Protein AF-A0A1Z9WG25-F1 (afdb_monomer)

Secondary structure (DSSP, 8-state):
--HHHHHHHHHS---HHHHHHHHHHHHHHHHHHHHS--THHHHT-PPPSS-EE--EE-SSGGGHHHHHHHHHTHHHHTT-EEPPPEE-S---

Foldseek 3Di:
DDPVVVVVCVVPPCPPVNVVVVCCVVCVVVVVVVPPPPVVVVVPDDDPPDQEAAAEDEPDPVCVVVQVCVVVCVCVVVVHHYDDYHYDDDDD

Solvent-accessible surface area (backbone atoms only — not comparable to full-atom values): 5849 Å² total; per-residue (Å²): 137,54,73,69,58,54,52,51,49,67,73,50,64,77,46,72,63,55,54,51,51,49,52,40,66,77,44,38,66,62,51,51,64,71,67,45,80,54,72,68,79,63,73,71,75,66,81,65,95,60,85,58,46,77,45,74,38,57,102,52,78,83,41,48,63,62,54,49,33,59,77,70,41,54,43,55,76,75,68,40,47,67,54,82,73,40,82,51,95,67,99,121

Radius of gyration: 27.02 Å; Cα contacts (8 Å, |Δi|>4): 52; chains: 1; bounding box: 42×36×73 Å

Sequence (92 aa):
MTPDELEYLQTNEMSRRDFLLDSLAVGGLAASFGLAPSMSAWAGIQPPDDEVVRIGYLPITDATVLLVAHAKGFFEEEGLKAERPTLIRGWS

pLDDT: mean 79.9, std 14.9, range [56.28, 98.0]

Structure (mmCIF, N/CA/C/O backbone):
data_AF-A0A1Z9WG25-F1
#
_entry.id   AF-A0A1Z9WG25-F1
#
loop_
_atom_site.group_PDB
_atom_site.id
_atom_site.type_symbol
_atom_site.label_atom_id
_atom_site.label_alt_id
_atom_site.label_comp_id
_atom_site.label_asym_id
_atom_site.label_entity_id
_atom_site.label_seq_id
_atom_site.pdbx_PDB_ins_code
_atom_site.Cartn_x
_atom_site.Cartn_y
_atom_site.Cartn_z
_atom_site.occupancy
_atom_site.B_iso_or_equiv
_atom_site.auth_seq_id
_atom_site.auth_comp_id
_atom_site.auth_asym_id
_atom_site.auth_atom_id
_atom_site.pdbx_PDB_model_num
ATOM 1 N N . MET A 1 1 ? 25.775 25.669 -48.860 1.00 56.28 1 MET A N 1
ATOM 2 C CA . MET A 1 1 ? 26.086 24.254 -49.095 1.00 56.28 1 MET A CA 1
ATOM 3 C C . MET A 1 1 ? 27.025 24.204 -50.277 1.00 56.28 1 MET A C 1
ATOM 5 O O . MET A 1 1 ? 26.634 24.647 -51.355 1.00 56.28 1 MET A O 1
ATOM 9 N N . THR A 1 2 ? 28.288 23.874 -50.041 1.00 81.06 2 THR A N 1
ATOM 10 C CA . THR A 1 2 ? 29.320 23.869 -51.083 1.00 81.06 2 THR A CA 1
ATOM 11 C C . THR A 1 2 ? 29.217 22.590 -51.929 1.00 81.06 2 THR A C 1
ATOM 13 O O . THR A 1 2 ? 28.649 21.599 -51.470 1.00 81.06 2 THR A O 1
ATOM 16 N N . PRO A 1 3 ? 29.719 22.587 -53.176 1.00 74.88 3 PRO A N 1
ATOM 17 C CA . PRO A 1 3 ? 29.705 21.398 -54.035 1.00 74.88 3 PRO A CA 1
ATOM 18 C C . PRO A 1 3 ? 30.373 20.175 -53.387 1.00 74.88 3 PRO A C 1
ATOM 20 O O . PRO A 1 3 ? 29.853 19.068 -53.495 1.00 74.88 3 PRO A O 1
ATOM 23 N N . ASP A 1 4 ? 31.444 20.403 -52.627 1.00 73.88 4 ASP A N 1
ATOM 24 C CA . ASP A 1 4 ? 32.176 19.359 -51.902 1.00 73.88 4 ASP A CA 1
ATOM 25 C C . ASP A 1 4 ? 31.327 18.713 -50.789 1.00 73.88 4 ASP A C 1
ATOM 27 O O . ASP A 1 4 ? 31.429 17.516 -50.530 1.00 73.88 4 ASP A O 1
ATOM 31 N N . GLU A 1 5 ? 30.436 19.482 -50.149 1.00 66.19 5 GLU A N 1
ATOM 32 C CA . GLU A 1 5 ? 29.497 18.959 -49.146 1.00 66.19 5 GLU A CA 1
ATOM 33 C C . GLU A 1 5 ? 28.426 18.062 -49.783 1.00 66.19 5 GLU A C 1
ATOM 35 O O . GLU A 1 5 ? 28.012 17.071 -49.182 1.00 66.19 5 GLU A O 1
ATOM 40 N N . LEU A 1 6 ? 27.984 18.377 -51.005 1.00 69.06 6 LEU A N 1
ATOM 41 C CA . LEU A 1 6 ? 27.002 17.566 -51.733 1.00 69.06 6 LEU A CA 1
ATOM 42 C C . LEU A 1 6 ? 27.605 16.237 -52.204 1.00 69.06 6 LEU A C 1
ATOM 44 O O . LEU A 1 6 ? 26.960 15.196 -52.079 1.00 69.06 6 LEU A O 1
ATOM 48 N N . GLU A 1 7 ? 28.851 16.256 -52.680 1.00 69.88 7 GLU A N 1
ATOM 49 C CA . GLU A 1 7 ? 29.587 15.051 -53.076 1.00 69.88 7 GLU A CA 1
ATOM 50 C C . GLU A 1 7 ? 29.889 14.150 -51.868 1.00 69.88 7 GLU A C 1
ATOM 52 O O . GLU A 1 7 ? 29.724 12.930 -51.945 1.00 69.88 7 GLU A O 1
ATOM 57 N N . TYR A 1 8 ? 30.235 14.740 -50.719 1.00 66.38 8 TY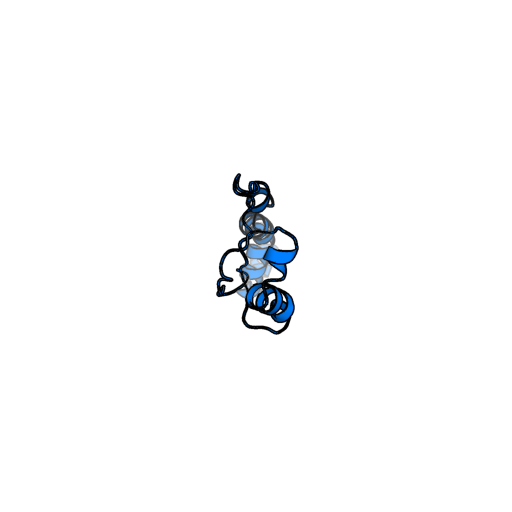R A N 1
ATOM 58 C CA . TYR A 1 8 ? 30.443 14.012 -49.465 1.00 66.38 8 TYR A CA 1
ATOM 59 C C . TYR A 1 8 ? 29.175 13.283 -48.994 1.00 66.38 8 TYR A C 1
ATOM 61 O O . TYR A 1 8 ? 29.263 12.131 -48.564 1.00 66.38 8 TYR A O 1
ATOM 69 N N . LEU A 1 9 ? 28.005 13.920 -49.118 1.00 67.25 9 LEU A N 1
ATOM 70 C CA . LEU A 1 9 ? 26.702 13.345 -48.757 1.00 67.25 9 LEU A CA 1
ATOM 71 C C . LEU A 1 9 ? 26.184 12.313 -49.776 1.00 67.25 9 LEU A C 1
ATOM 73 O O . LEU A 1 9 ? 25.480 11.384 -49.389 1.00 67.25 9 LEU A O 1
ATOM 77 N N . GLN A 1 10 ? 26.521 12.451 -51.065 1.00 66.06 10 GLN A N 1
ATOM 78 C CA . GLN A 1 10 ? 26.221 11.434 -52.085 1.00 66.06 10 GLN A CA 1
ATOM 79 C C . GLN A 1 10 ? 27.120 10.200 -51.964 1.00 66.06 10 GLN A C 1
ATOM 81 O O . GLN A 1 10 ? 26.668 9.090 -52.229 1.00 66.06 10 GLN A O 1
ATOM 86 N N . THR A 1 11 ? 28.387 10.391 -51.588 1.00 66.25 11 THR A N 1
ATOM 87 C CA . THR A 1 11 ? 29.379 9.308 -51.499 1.00 66.25 11 THR A CA 1
ATOM 88 C C . THR A 1 11 ? 29.282 8.556 -50.172 1.00 66.25 11 THR A C 1
ATOM 90 O O . THR A 1 11 ? 29.463 7.341 -50.134 1.00 66.25 11 THR A O 1
ATOM 93 N N . ASN A 1 12 ? 28.953 9.259 -49.085 1.00 62.88 12 ASN A N 1
ATOM 94 C CA . ASN A 1 12 ? 28.627 8.666 -47.794 1.00 62.88 12 ASN A CA 1
ATOM 95 C C . ASN A 1 12 ? 27.114 8.744 -47.600 1.00 62.88 12 ASN A C 1
ATOM 97 O O . ASN A 1 12 ? 26.618 9.653 -46.934 1.00 62.88 12 ASN A O 1
ATOM 101 N N . GLU A 1 13 ? 26.382 7.806 -48.213 1.00 64.19 13 GLU A N 1
ATOM 102 C CA . GLU A 1 13 ? 24.944 7.661 -47.987 1.00 64.19 13 GLU A CA 1
ATOM 103 C C . GLU A 1 13 ? 24.675 7.683 -46.479 1.00 64.19 13 GLU A C 1
ATOM 105 O O . GLU A 1 13 ? 25.175 6.831 -45.738 1.00 64.19 13 GLU A O 1
ATOM 110 N N . MET A 1 14 ? 23.908 8.668 -46.008 1.00 64.94 14 MET A N 1
ATOM 111 C CA . MET A 1 14 ? 23.522 8.732 -44.603 1.00 64.94 14 MET A CA 1
ATOM 112 C C . MET A 1 14 ? 22.840 7.416 -44.230 1.00 64.94 14 MET A C 1
ATOM 114 O O . MET A 1 14 ? 21.738 7.113 -44.701 1.00 64.94 14 MET A O 1
ATOM 118 N N . SER A 1 15 ? 23.492 6.616 -43.385 1.00 78.56 15 SER A N 1
ATOM 119 C CA . SER A 1 15 ? 22.905 5.368 -42.922 1.00 78.56 15 SER A CA 1
ATOM 120 C C . SER A 1 15 ? 21.598 5.695 -42.209 1.00 78.56 15 SER A C 1
ATOM 122 O O . SER A 1 15 ? 21.529 6.633 -41.414 1.00 78.56 15 SER A O 1
ATOM 124 N N . ARG A 1 16 ? 20.546 4.900 -42.438 1.00 76.25 16 ARG A N 1
ATOM 125 C CA . ARG A 1 16 ? 19.270 5.034 -41.702 1.00 76.25 16 ARG A CA 1
ATOM 126 C C . ARG A 1 16 ? 19.500 5.087 -40.190 1.00 76.25 16 ARG A C 1
ATOM 128 O O . ARG A 1 16 ? 18.751 5.739 -39.474 1.00 76.25 16 ARG A O 1
ATOM 135 N N . ARG A 1 17 ? 20.554 4.413 -39.718 1.00 78.81 17 ARG A N 1
ATOM 136 C CA . ARG A 1 17 ? 21.016 4.452 -38.332 1.00 78.81 17 ARG A CA 1
ATOM 137 C C . ARG A 1 17 ? 21.476 5.845 -37.911 1.00 78.81 17 ARG A C 1
ATOM 139 O O . ARG A 1 17 ? 21.075 6.288 -36.845 1.00 78.81 17 ARG A O 1
ATOM 146 N N . ASP A 1 18 ? 22.282 6.513 -38.723 1.00 77.50 18 ASP A N 1
ATOM 147 C CA . ASP A 1 18 ? 22.815 7.839 -38.407 1.00 77.50 18 ASP A CA 1
ATOM 148 C C . ASP A 1 18 ? 21.698 8.882 -38.428 1.00 77.50 18 ASP A C 1
ATOM 150 O O . ASP A 1 18 ? 21.613 9.693 -37.517 1.00 77.50 18 ASP A O 1
ATOM 154 N N . PHE A 1 19 ? 20.753 8.772 -39.369 1.00 79.38 19 PHE A N 1
ATOM 155 C CA . PHE A 1 19 ? 19.538 9.593 -39.370 1.00 79.38 19 PHE A CA 1
ATOM 156 C C . PHE A 1 19 ? 18.692 9.393 -38.100 1.00 79.38 19 PHE A C 1
ATOM 158 O O .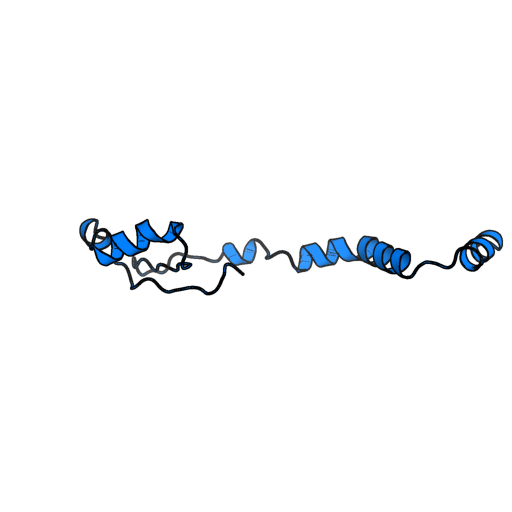 PHE A 1 19 ? 18.248 10.360 -37.481 1.00 79.38 19 PHE A O 1
ATOM 165 N N . LEU A 1 20 ? 18.483 8.140 -37.676 1.00 79.50 20 LEU A N 1
ATOM 166 C CA . LEU A 1 20 ? 17.754 7.844 -36.440 1.00 79.50 20 LEU A CA 1
ATOM 167 C C . LEU A 1 20 ? 18.493 8.377 -35.206 1.00 79.50 20 LEU A C 1
ATOM 169 O O . LEU A 1 20 ? 17.859 8.972 -34.336 1.00 79.50 20 LEU A O 1
ATOM 173 N N . LEU A 1 21 ? 19.814 8.204 -35.136 1.00 78.19 21 LEU A N 1
ATOM 174 C CA . LEU A 1 21 ? 20.630 8.695 -34.025 1.00 78.19 21 LEU A CA 1
ATOM 175 C C . LEU A 1 21 ? 20.655 10.225 -33.957 1.00 78.19 21 LEU A C 1
ATOM 177 O O . LEU A 1 21 ? 20.530 10.769 -32.865 1.00 78.19 21 LEU A O 1
ATOM 181 N N . ASP A 1 22 ? 20.739 10.910 -35.094 1.00 77.69 22 ASP A N 1
ATOM 182 C CA . ASP A 1 22 ? 20.716 12.372 -35.164 1.00 77.69 22 ASP A CA 1
ATOM 183 C C . ASP A 1 22 ? 19.330 12.925 -34.785 1.00 77.69 22 ASP A C 1
ATOM 185 O O . ASP A 1 22 ? 19.213 13.846 -33.978 1.00 77.69 22 ASP A O 1
ATOM 189 N N . SER A 1 23 ? 18.248 12.272 -35.230 1.00 73.12 23 SER A N 1
ATOM 190 C CA . SER A 1 23 ? 16.882 12.629 -34.814 1.00 73.12 23 SER A CA 1
ATOM 191 C C . SER A 1 23 ? 16.651 12.456 -33.303 1.00 73.12 23 SER A C 1
ATOM 193 O O . SER A 1 23 ? 15.990 13.282 -32.668 1.00 73.12 23 SER A O 1
ATOM 195 N N . LEU A 1 24 ? 17.247 11.419 -32.700 1.00 77.00 24 LEU A N 1
ATOM 196 C CA . LEU A 1 24 ? 17.242 11.196 -31.254 1.00 77.00 24 LEU A CA 1
ATOM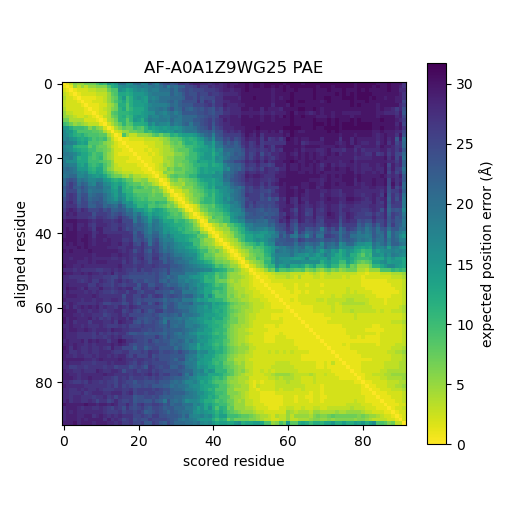 197 C C . LEU A 1 24 ? 18.157 12.179 -30.515 1.00 77.00 24 LEU A C 1
ATOM 199 O O . LEU A 1 24 ? 17.837 12.563 -29.396 1.00 77.00 24 LEU A O 1
ATOM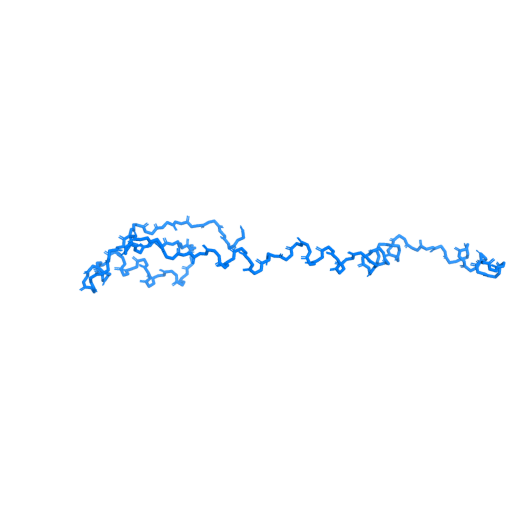 203 N N . ALA A 1 25 ? 19.262 12.622 -31.108 1.00 74.69 25 ALA A N 1
ATOM 204 C CA . ALA A 1 25 ? 20.127 13.628 -30.500 1.00 74.69 25 ALA A CA 1
ATOM 205 C C . ALA A 1 25 ? 19.455 15.011 -30.478 1.00 74.69 25 ALA A C 1
ATOM 207 O O . ALA A 1 25 ? 19.499 15.704 -29.463 1.00 74.69 25 ALA A O 1
ATOM 208 N N . VAL A 1 26 ? 18.775 15.383 -31.566 1.00 70.62 26 VAL A N 1
ATOM 209 C CA . VAL A 1 26 ? 18.100 16.682 -31.708 1.00 70.62 26 VAL A CA 1
ATOM 210 C C . VAL A 1 26 ? 16.772 16.731 -30.939 1.00 70.62 26 VAL A C 1
ATOM 212 O O . VAL A 1 26 ? 16.437 17.765 -30.364 1.00 70.62 26 VAL A O 1
ATOM 215 N N . GLY A 1 27 ? 16.013 15.629 -30.890 1.00 63.81 27 GLY A N 1
ATOM 216 C CA . GLY A 1 27 ? 14.673 15.592 -30.281 1.00 63.81 27 GLY A CA 1
ATOM 217 C C . GLY A 1 27 ? 14.516 14.703 -29.041 1.00 63.81 27 GLY A C 1
ATOM 218 O O . GLY A 1 27 ? 13.553 14.855 -28.288 1.00 63.81 27 GLY A O 1
ATOM 219 N N . GLY A 1 28 ? 15.440 13.776 -28.790 1.00 62.75 28 GLY A N 1
ATOM 220 C CA . GLY A 1 28 ? 15.291 12.742 -27.760 1.00 62.75 28 GLY A CA 1
ATOM 221 C C . GLY A 1 28 ? 15.422 13.256 -26.330 1.00 62.75 28 GLY A C 1
ATOM 222 O O . GLY A 1 28 ? 14.756 12.726 -25.444 1.00 62.75 28 GLY A O 1
ATOM 223 N N . LEU A 1 29 ? 16.195 14.325 -26.096 1.00 60.19 29 LEU A N 1
ATOM 224 C CA . LEU A 1 29 ? 16.250 14.975 -24.781 1.00 60.19 29 LEU A CA 1
ATOM 225 C C . LEU A 1 29 ? 14.919 15.675 -24.444 1.00 60.19 29 LEU A C 1
ATOM 227 O O . LEU A 1 29 ? 14.479 15.656 -23.302 1.00 60.19 29 LEU A O 1
ATOM 231 N N . ALA A 1 30 ? 14.229 16.249 -25.434 1.00 60.56 30 ALA A N 1
ATOM 232 C CA . ALA A 1 30 ? 12.917 16.864 -25.221 1.00 60.56 30 ALA A CA 1
ATOM 233 C C . ALA A 1 30 ? 11.825 15.808 -24.962 1.00 60.56 30 ALA A C 1
ATOM 235 O O . ALA A 1 30 ? 10.977 15.988 -24.088 1.00 60.56 30 ALA A O 1
ATOM 236 N N . ALA A 1 31 ? 11.873 14.678 -25.673 1.00 60.25 31 ALA A N 1
ATOM 237 C CA . ALA A 1 31 ? 10.945 13.567 -25.468 1.00 60.25 31 ALA A CA 1
ATOM 238 C C . ALA A 1 31 ? 11.144 12.866 -24.111 1.00 60.25 31 ALA A C 1
ATOM 240 O O . ALA A 1 31 ? 10.165 12.482 -23.472 1.00 60.25 31 ALA A O 1
ATOM 241 N N . SER A 1 32 ? 12.385 12.734 -23.628 1.00 58.28 32 SER A N 1
ATOM 242 C CA . SER A 1 32 ? 12.665 12.116 -22.325 1.00 58.28 32 SER A CA 1
ATOM 243 C C . SER A 1 32 ? 12.187 12.970 -21.145 1.00 58.28 32 SER A C 1
ATOM 245 O O . SER A 1 32 ? 11.697 12.412 -20.165 1.00 58.28 32 SER A O 1
ATOM 247 N N . PHE A 1 33 ? 12.210 14.303 -21.256 1.00 59.59 33 PHE A N 1
ATOM 248 C CA . PHE A 1 33 ? 11.586 15.190 -20.263 1.00 59.59 33 PHE A CA 1
ATOM 249 C C . PHE A 1 33 ? 10.048 15.196 -20.316 1.00 59.59 33 PHE A C 1
ATOM 251 O O . PHE A 1 33 ? 9.416 15.457 -19.296 1.00 59.59 33 PHE A O 1
ATOM 258 N N . GLY A 1 34 ? 9.435 14.890 -21.466 1.00 58.41 34 GLY A N 1
ATOM 259 C CA . GLY A 1 34 ? 7.975 14.781 -21.608 1.00 58.41 34 GLY A CA 1
ATOM 260 C C . GLY A 1 34 ? 7.383 13.448 -21.129 1.00 58.41 34 GLY A C 1
ATOM 261 O O . GLY A 1 34 ? 6.192 13.384 -20.832 1.00 58.41 34 GLY A O 1
ATOM 262 N N . LEU A 1 35 ? 8.203 12.395 -21.049 1.00 59.09 35 LEU A N 1
ATOM 263 C CA . LEU A 1 35 ? 7.803 11.050 -20.608 1.00 59.09 35 LEU A CA 1
ATOM 264 C C . LEU A 1 35 ? 8.293 10.694 -19.200 1.00 59.09 35 LEU A C 1
ATOM 266 O O . LEU A 1 35 ? 7.861 9.684 -18.643 1.00 59.09 35 LEU A O 1
ATOM 270 N N . ALA A 1 36 ? 9.179 11.499 -18.610 1.00 60.88 36 ALA A N 1
ATOM 271 C CA . ALA A 1 36 ? 9.496 11.368 -17.198 1.00 60.88 36 ALA A CA 1
ATOM 272 C C . ALA A 1 36 ? 8.215 11.654 -16.396 1.00 60.88 36 ALA A C 1
ATOM 274 O O . ALA A 1 36 ? 7.606 12.709 -16.604 1.00 60.88 36 ALA A O 1
ATOM 275 N N . PRO A 1 37 ? 7.775 10.760 -15.488 1.00 57.81 37 PRO A N 1
ATOM 276 C CA . PRO A 1 37 ? 6.683 11.084 -14.587 1.00 57.81 37 PRO A CA 1
ATOM 277 C C . PRO A 1 37 ? 7.093 12.346 -13.835 1.00 57.81 37 PRO A C 1
ATOM 279 O O . PRO A 1 37 ? 8.044 12.345 -13.053 1.00 57.81 37 PRO A O 1
ATOM 282 N N . SER A 1 38 ? 6.428 13.456 -14.153 1.00 61.56 38 SER A N 1
ATOM 283 C CA . SER A 1 38 ? 6.705 14.732 -13.512 1.00 61.56 38 SER A CA 1
ATOM 284 C C . SER A 1 38 ? 6.626 14.529 -11.995 1.00 61.56 38 SER A C 1
ATOM 286 O O . SER A 1 38 ? 5.705 13.864 -11.517 1.00 61.56 38 SER A O 1
ATOM 288 N N . MET A 1 39 ? 7.564 15.086 -11.223 1.00 57.00 39 MET A N 1
ATOM 289 C CA . MET A 1 39 ? 7.512 15.030 -9.750 1.00 57.00 39 MET A CA 1
ATOM 290 C C . MET A 1 39 ? 6.157 15.522 -9.194 1.00 57.00 39 MET A C 1
ATOM 292 O O . MET A 1 39 ? 5.737 15.121 -8.112 1.00 57.00 39 MET A O 1
ATOM 296 N N . SER A 1 40 ? 5.421 16.322 -9.972 1.00 60.09 40 SER A N 1
ATOM 297 C CA . SER A 1 40 ? 4.033 16.734 -9.740 1.00 60.09 40 SER A CA 1
ATOM 298 C C . SER A 1 40 ? 3.027 15.585 -9.596 1.00 60.09 40 SER A C 1
ATOM 300 O O . SER A 1 40 ? 2.038 15.760 -8.893 1.00 60.09 40 SER A O 1
ATOM 302 N N . ALA A 1 41 ? 3.264 14.414 -10.198 1.00 60.84 41 ALA A N 1
ATOM 303 C CA . ALA A 1 41 ? 2.381 13.253 -10.042 1.00 60.84 41 ALA A CA 1
ATOM 304 C C . ALA A 1 41 ? 2.350 12.726 -8.594 1.00 60.84 41 ALA A C 1
ATOM 306 O O . ALA A 1 41 ? 1.370 12.114 -8.183 1.00 60.84 41 ALA A O 1
ATOM 307 N N . TRP A 1 42 ? 3.396 13.006 -7.812 1.00 59.88 42 TRP A N 1
ATOM 308 C CA . TRP A 1 42 ? 3.532 12.568 -6.420 1.00 59.88 42 TRP A CA 1
ATOM 309 C C . TRP A 1 42 ? 3.275 13.707 -5.423 1.00 59.88 42 TRP A C 1
ATOM 311 O O . TRP A 1 42 ? 2.953 13.453 -4.267 1.00 59.88 42 TRP A O 1
ATOM 321 N N . ALA A 1 43 ? 3.360 14.966 -5.867 1.00 62.09 43 ALA A N 1
ATOM 322 C CA . ALA A 1 43 ? 3.181 16.153 -5.026 1.00 62.09 43 ALA A CA 1
ATOM 323 C C . ALA A 1 43 ? 1.736 16.361 -4.521 1.00 62.09 43 ALA A C 1
ATOM 325 O O . ALA A 1 43 ? 1.519 17.132 -3.590 1.00 62.09 43 ALA A O 1
ATOM 326 N N . GLY A 1 44 ? 0.750 15.691 -5.128 1.00 61.47 44 GLY A N 1
ATOM 327 C CA . GLY A 1 44 ? -0.670 15.783 -4.767 1.00 61.47 44 GLY A CA 1
ATOM 328 C C . GLY A 1 44 ? -1.183 14.675 -3.845 1.00 61.47 44 GLY A C 1
ATOM 329 O O . GLY A 1 44 ? -2.374 14.661 -3.542 1.00 61.47 44 GLY A O 1
ATOM 330 N N . ILE A 1 45 ? -0.330 13.741 -3.411 1.00 68.00 45 ILE A N 1
ATOM 331 C CA . ILE A 1 45 ? -0.742 12.661 -2.508 1.00 68.00 45 ILE A CA 1
ATOM 332 C C . ILE A 1 45 ? -0.879 13.251 -1.102 1.00 68.00 45 ILE A C 1
ATOM 334 O O . ILE A 1 45 ? 0.083 13.327 -0.341 1.00 68.00 45 ILE A O 1
ATOM 338 N N . GLN A 1 46 ? -2.080 13.726 -0.782 1.00 67.75 46 GLN A N 1
ATOM 339 C CA . GLN A 1 46 ? -2.465 14.039 0.588 1.00 67.75 46 GLN A CA 1
ATOM 340 C C . GLN A 1 46 ? -2.913 12.746 1.276 1.00 67.75 46 GLN A C 1
ATOM 342 O O . GLN A 1 46 ? -3.616 11.946 0.646 1.00 67.75 46 GLN A O 1
ATOM 347 N N . PRO A 1 47 ? -2.521 12.516 2.541 1.00 65.12 47 PRO A N 1
ATOM 348 C CA . PRO A 1 47 ? -3.130 11.463 3.335 1.00 65.12 47 PRO A CA 1
ATOM 349 C C . PRO A 1 47 ? -4.651 11.674 3.336 1.00 65.12 47 PRO A C 1
ATOM 351 O O . PRO A 1 47 ? -5.091 12.814 3.503 1.00 65.12 47 PRO A O 1
ATOM 354 N N . PRO A 1 48 ? -5.455 10.629 3.098 1.00 68.81 48 PRO A N 1
ATOM 355 C CA . PRO A 1 48 ? -6.895 10.743 3.255 1.00 68.81 48 PRO A CA 1
ATOM 356 C C . PRO A 1 48 ? -7.239 11.133 4.700 1.00 68.81 48 PRO A C 1
ATOM 358 O O . PRO A 1 48 ? -6.508 10.796 5.629 1.00 68.81 48 PRO A O 1
ATOM 361 N N . ASP A 1 49 ? -8.363 11.831 4.887 1.00 72.50 49 ASP A N 1
ATOM 362 C CA . ASP A 1 49 ? -8.853 12.216 6.222 1.00 72.50 49 ASP A CA 1
ATOM 363 C C . ASP A 1 49 ? -9.190 10.989 7.096 1.00 72.50 49 ASP A C 1
ATOM 365 O O . ASP A 1 49 ? -9.347 11.114 8.311 1.00 72.50 49 ASP A O 1
ATOM 369 N N . ASP A 1 50 ? -9.325 9.800 6.488 1.00 75.94 50 ASP A N 1
ATOM 370 C CA . ASP A 1 50 ? -9.439 8.549 7.226 1.00 75.94 50 ASP A 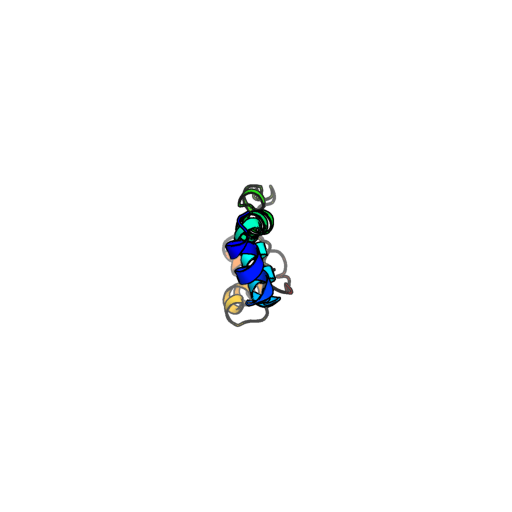CA 1
ATOM 371 C C . ASP A 1 50 ? -8.059 8.040 7.663 1.00 75.94 50 ASP A C 1
ATOM 373 O O . ASP A 1 50 ? -7.152 7.813 6.870 1.00 75.94 50 ASP A O 1
ATOM 377 N N . GLU A 1 51 ? -7.890 7.815 8.967 1.00 81.88 51 GLU A N 1
ATOM 378 C CA . GLU A 1 51 ? -6.674 7.213 9.537 1.00 81.88 51 GLU A CA 1
ATOM 379 C C . GLU A 1 51 ? -6.614 5.690 9.270 1.00 81.88 51 GLU A C 1
ATOM 381 O O . GLU A 1 51 ? -6.246 4.898 10.139 1.00 81.88 51 GLU A O 1
ATOM 386 N N . VAL A 1 52 ? -7.046 5.251 8.083 1.00 91.00 52 VAL A N 1
ATOM 387 C CA . VAL A 1 52 ? -7.133 3.841 7.694 1.00 91.00 52 VAL A CA 1
ATOM 388 C C . VAL A 1 52 ? -5.980 3.488 6.760 1.00 91.00 52 VAL A C 1
ATOM 390 O O . VAL A 1 52 ? -5.817 4.037 5.672 1.00 91.00 52 VAL A O 1
ATOM 393 N N . VAL A 1 53 ? -5.175 2.515 7.173 1.00 90.38 53 VAL A N 1
ATOM 394 C CA . VAL A 1 53 ? -4.020 2.039 6.415 1.00 90.38 53 VAL A CA 1
ATOM 395 C C . VAL A 1 53 ? -4.484 1.113 5.290 1.00 90.38 53 VAL A C 1
ATOM 397 O O . VAL A 1 53 ? -5.073 0.057 5.532 1.00 90.38 53 VAL A O 1
ATOM 400 N N . ARG A 1 54 ? -4.165 1.480 4.044 1.00 93.06 54 ARG A N 1
ATOM 401 C CA . ARG A 1 54 ? -4.415 0.665 2.846 1.00 93.06 54 ARG A CA 1
ATOM 402 C C . ARG A 1 54 ? -3.106 0.097 2.314 1.00 93.06 54 ARG A C 1
ATOM 404 O O . ARG A 1 54 ? -2.202 0.844 1.950 1.00 93.06 54 ARG A O 1
ATOM 411 N N . ILE A 1 55 ? -3.011 -1.229 2.254 1.00 95.75 55 ILE A N 1
ATOM 412 C CA . ILE A 1 55 ? -1.783 -1.937 1.872 1.00 95.75 55 ILE A CA 1
ATOM 413 C C . ILE A 1 55 ? -1.947 -2.546 0.476 1.00 95.75 55 ILE A C 1
ATOM 415 O O . ILE A 1 55 ? -2.761 -3.448 0.275 1.0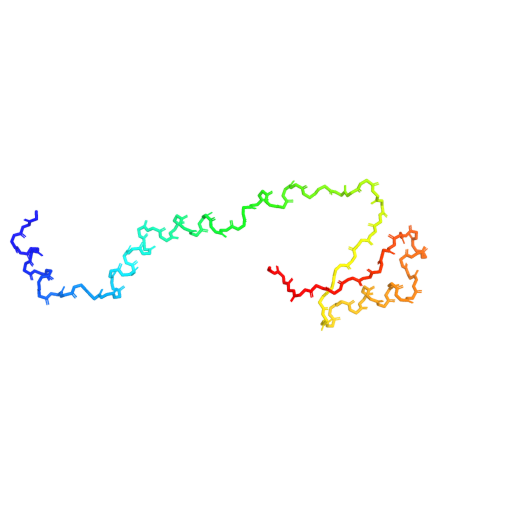0 95.75 55 ILE A O 1
ATOM 419 N N . GLY A 1 56 ? -1.143 -2.085 -0.484 1.00 96.31 56 GLY A N 1
ATOM 420 C CA . GLY A 1 56 ? -0.917 -2.769 -1.760 1.00 96.31 56 GLY A CA 1
ATOM 421 C C . GLY A 1 56 ? 0.320 -3.668 -1.680 1.00 96.31 56 GLY A C 1
ATOM 422 O O . GLY A 1 56 ? 1.301 -3.278 -1.051 1.00 96.31 56 GLY A O 1
ATOM 423 N N . TYR A 1 57 ? 0.302 -4.855 -2.294 1.00 97.25 57 TYR A N 1
ATOM 424 C CA . TYR A 1 57 ? 1.461 -5.759 -2.273 1.00 97.25 57 TYR A CA 1
ATOM 425 C C . TYR A 1 57 ? 1.690 -6.502 -3.591 1.00 97.25 57 TYR A C 1
ATOM 427 O O . TYR A 1 57 ? 0.746 -6.814 -4.319 1.00 97.25 57 TYR A O 1
ATOM 435 N N . LEU A 1 58 ? 2.956 -6.821 -3.870 1.00 96.81 58 LEU A N 1
ATOM 436 C CA . LEU A 1 58 ? 3.350 -7.798 -4.884 1.00 96.81 58 LEU A CA 1
ATOM 437 C C . LEU A 1 58 ? 3.548 -9.175 -4.244 1.00 96.81 58 LEU A C 1
ATOM 439 O O . LEU A 1 58 ? 3.961 -9.250 -3.087 1.00 96.81 58 LEU A O 1
ATOM 443 N N . PRO A 1 59 ? 3.311 -10.277 -4.976 1.00 94.69 59 PRO A N 1
ATOM 444 C CA . PRO A 1 59 ? 3.431 -11.625 -4.434 1.00 94.69 59 PRO A CA 1
ATOM 445 C C . PRO A 1 59 ? 4.902 -12.078 -4.407 1.00 94.69 59 PRO A C 1
ATOM 447 O O . PRO A 1 59 ? 5.280 -13.057 -5.048 1.00 94.69 59 PRO A O 1
ATOM 450 N N . ILE A 1 60 ? 5.738 -11.338 -3.679 1.00 96.25 60 ILE A N 1
ATOM 451 C CA . ILE A 1 60 ? 7.152 -11.622 -3.416 1.00 96.25 60 ILE A CA 1
ATOM 452 C C . ILE A 1 60 ? 7.412 -11.575 -1.904 1.00 96.25 60 ILE A C 1
ATOM 454 O O . ILE A 1 60 ? 6.559 -11.163 -1.119 1.00 96.25 60 ILE A O 1
ATOM 458 N N . THR A 1 61 ? 8.584 -12.039 -1.471 1.00 98.00 61 THR A N 1
ATOM 459 C CA . THR A 1 61 ? 8.868 -12.265 -0.044 1.00 98.00 61 THR A CA 1
ATOM 460 C C . THR A 1 61 ? 8.881 -10.985 0.800 1.00 98.00 61 THR A C 1
ATOM 462 O O . THR A 1 61 ? 8.638 -11.068 2.004 1.00 98.00 61 THR A O 1
ATOM 465 N N . ASP A 1 62 ? 9.117 -9.809 0.212 1.00 96.88 62 ASP A N 1
ATOM 466 C CA . ASP A 1 62 ? 9.155 -8.538 0.953 1.00 96.88 62 ASP A CA 1
ATOM 467 C C . ASP A 1 62 ? 7.827 -8.210 1.667 1.00 96.88 62 ASP A C 1
ATOM 469 O O . ASP A 1 62 ? 7.831 -7.730 2.801 1.00 96.88 62 ASP A O 1
ATOM 473 N N . ALA A 1 63 ? 6.696 -8.586 1.068 1.00 97.44 63 ALA A N 1
ATOM 474 C CA . ALA A 1 63 ? 5.358 -8.323 1.571 1.00 97.44 63 ALA A CA 1
ATOM 475 C C . ALA A 1 63 ? 5.004 -9.178 2.795 1.00 97.44 63 ALA A C 1
ATOM 477 O O . ALA A 1 63 ? 4.011 -8.901 3.469 1.00 97.44 63 ALA A O 1
ATOM 478 N N . THR A 1 64 ? 5.804 -10.204 3.113 1.00 97.69 64 THR A N 1
ATOM 479 C CA . THR A 1 64 ? 5.523 -11.166 4.192 1.00 97.69 64 THR A CA 1
ATOM 480 C C . THR A 1 64 ? 5.235 -10.468 5.516 1.00 97.69 64 THR A C 1
ATOM 482 O O 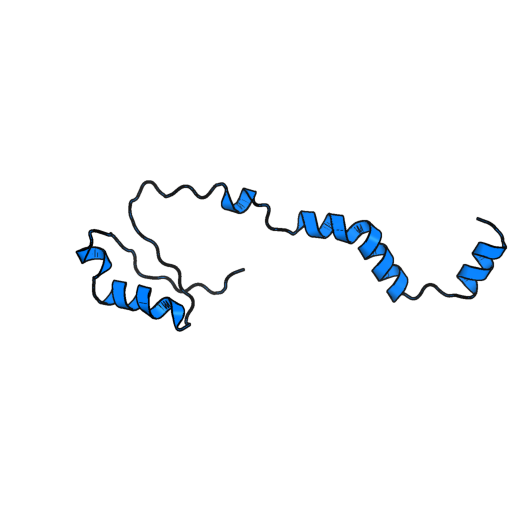. THR A 1 64 ? 4.273 -10.824 6.192 1.00 97.69 64 THR A O 1
ATOM 485 N N . VAL A 1 65 ? 6.028 -9.454 5.876 1.00 97.00 65 VAL A N 1
ATOM 486 C CA . VAL A 1 65 ? 5.876 -8.745 7.156 1.00 97.00 65 VAL A CA 1
ATOM 487 C C . VAL A 1 65 ? 4.503 -8.080 7.246 1.00 97.00 65 VAL A C 1
ATOM 489 O O . VAL A 1 65 ? 3.809 -8.247 8.245 1.00 97.00 65 VAL A O 1
ATOM 492 N N . LEU A 1 66 ? 4.071 -7.402 6.180 1.00 96.81 66 LEU A N 1
ATOM 493 C CA . LEU A 1 66 ? 2.783 -6.707 6.131 1.00 96.81 66 LEU A CA 1
ATOM 494 C C . LEU A 1 66 ? 1.602 -7.685 6.133 1.00 96.81 66 LEU A C 1
ATOM 496 O O . LEU A 1 66 ? 0.622 -7.480 6.847 1.00 96.81 66 LEU A O 1
ATOM 500 N N . LEU A 1 67 ? 1.701 -8.771 5.362 1.00 97.44 67 LEU A N 1
ATOM 501 C CA . LEU A 1 67 ? 0.632 -9.766 5.254 1.00 97.44 67 LEU A CA 1
ATOM 502 C C . LEU A 1 67 ? 0.455 -10.562 6.550 1.00 97.44 67 LEU A C 1
ATOM 504 O O . LEU A 1 67 ? -0.676 -10.796 6.976 1.00 97.44 67 LEU A O 1
ATOM 508 N N . VAL A 1 68 ? 1.558 -10.963 7.192 1.00 97.62 68 VAL A N 1
ATOM 509 C CA . VAL A 1 68 ? 1.517 -11.669 8.478 1.00 97.62 68 VAL A CA 1
ATOM 510 C C . VAL A 1 68 ? 1.033 -10.736 9.579 1.00 97.62 68 VAL A C 1
ATOM 512 O O . VAL A 1 68 ? 0.169 -11.147 10.347 1.00 97.62 68 VAL A O 1
ATOM 515 N N . ALA A 1 69 ? 1.515 -9.490 9.632 1.00 97.75 69 ALA A N 1
ATOM 516 C CA . ALA A 1 69 ? 1.053 -8.513 10.616 1.00 97.75 69 ALA A CA 1
ATOM 517 C C . ALA A 1 69 ? -0.461 -8.286 10.526 1.00 97.75 69 ALA A C 1
ATOM 519 O O . ALA A 1 69 ? -1.152 -8.368 11.540 1.00 97.75 69 ALA A O 1
ATOM 520 N N . HIS A 1 70 ? -0.996 -8.116 9.312 1.00 97.44 70 HIS A N 1
ATOM 521 C CA . HIS A 1 70 ? -2.440 -8.019 9.106 1.00 97.44 70 HIS A CA 1
ATOM 522 C C . HIS A 1 70 ? -3.165 -9.312 9.512 1.00 97.44 70 HIS A C 1
ATOM 524 O O . HIS A 1 70 ? -4.160 -9.270 10.225 1.00 97.44 70 HIS A O 1
ATOM 530 N N . ALA A 1 71 ? -2.679 -10.485 9.090 1.00 96.62 71 ALA A N 1
ATOM 531 C CA . ALA A 1 71 ? -3.321 -11.764 9.408 1.00 96.62 71 ALA A CA 1
ATOM 532 C C . ALA A 1 71 ? -3.289 -12.122 10.905 1.00 96.62 71 ALA A C 1
ATOM 534 O O . ALA A 1 71 ? -4.102 -12.928 11.357 1.00 96.62 71 ALA A O 1
ATOM 535 N N . LYS A 1 72 ? -2.331 -11.571 11.656 1.00 97.94 72 LYS A N 1
ATOM 536 C CA . LYS A 1 72 ? -2.168 -11.790 13.097 1.00 97.94 72 LYS A CA 1
ATOM 537 C C . LYS A 1 72 ? -2.805 -10.705 13.961 1.00 97.94 72 LYS A C 1
ATOM 539 O O . LYS A 1 72 ? -2.858 -10.906 15.164 1.00 97.94 72 LYS A O 1
ATOM 544 N N . GLY A 1 73 ? -3.312 -9.622 13.370 1.00 96.44 73 GLY A N 1
ATOM 545 C CA . GLY A 1 73 ? -3.935 -8.524 14.113 1.00 96.44 73 GLY A CA 1
ATOM 546 C C . GLY A 1 73 ? -2.944 -7.532 14.730 1.00 96.44 73 GLY A C 1
ATOM 547 O O . GLY A 1 73 ? -3.361 -6.661 15.481 1.00 96.44 73 GLY A O 1
ATOM 548 N N . PHE A 1 74 ? -1.654 -7.594 14.383 1.00 97.75 74 PHE A N 1
ATOM 549 C CA . PHE A 1 74 ? -0.629 -6.722 14.976 1.00 97.75 74 PHE A CA 1
ATOM 550 C C . PHE A 1 74 ? -0.860 -5.231 14.690 1.00 97.75 74 PHE A C 1
ATOM 552 O O . PHE A 1 74 ? -0.456 -4.388 15.479 1.00 97.75 74 PHE A O 1
ATOM 559 N N . PHE A 1 75 ? -1.528 -4.884 13.586 1.00 95.88 75 PHE A N 1
ATOM 560 C CA . PHE A 1 75 ? -1.911 -3.491 13.336 1.00 95.88 75 PHE A CA 1
ATOM 561 C C . PHE A 1 75 ? -2.979 -3.008 14.323 1.00 95.88 75 PHE A C 1
ATOM 563 O O . PHE A 1 75 ? -2.841 -1.924 14.879 1.00 95.88 75 PHE A O 1
ATOM 570 N N . GLU A 1 76 ? -3.999 -3.825 14.588 1.00 93.62 76 GLU A N 1
ATOM 571 C CA . GLU A 1 76 ? -5.082 -3.469 15.509 1.00 93.62 76 GLU A CA 1
ATOM 572 C C . GLU A 1 76 ? -4.586 -3.373 16.958 1.00 93.62 76 GLU A C 1
ATOM 574 O O . GLU A 1 76 ? -5.017 -2.482 17.689 1.00 93.62 76 GLU A O 1
ATOM 579 N N . GLU A 1 77 ? -3.652 -4.243 17.357 1.00 96.62 77 GLU A N 1
ATOM 580 C CA . GLU A 1 77 ? -3.000 -4.214 18.676 1.00 96.62 77 GLU A CA 1
ATOM 581 C C . GLU A 1 77 ? -2.272 -2.886 18.939 1.00 96.62 77 GLU A C 1
ATOM 583 O O . GLU A 1 77 ? -2.348 -2.348 20.042 1.00 96.62 77 GLU A O 1
ATOM 588 N N . GLU A 1 78 ? -1.645 -2.315 17.908 1.00 94.81 78 GLU A N 1
ATOM 589 C CA . GLU A 1 78 ? -0.986 -1.002 17.955 1.00 94.81 78 GLU A CA 1
ATOM 590 C C . GLU A 1 78 ? -1.958 0.170 17.699 1.00 94.81 78 GLU A C 1
ATOM 592 O O . GLU A 1 78 ? -1.547 1.323 17.569 1.00 94.81 78 GLU A O 1
ATOM 597 N N . GLY A 1 79 ? -3.265 -0.100 17.614 1.00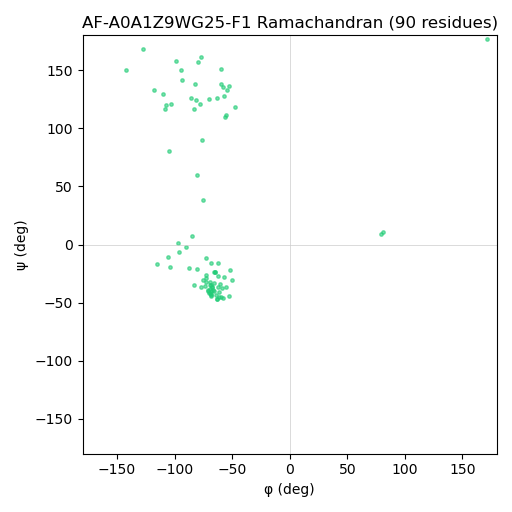 93.50 79 GLY A N 1
ATOM 598 C CA . GLY A 1 79 ? -4.304 0.910 17.399 1.00 93.50 79 GLY A CA 1
ATOM 599 C C . GLY A 1 79 ? -4.456 1.382 15.950 1.00 93.50 79 GLY A C 1
ATOM 600 O O . GLY A 1 79 ? -5.202 2.328 15.694 1.00 93.50 79 GLY A O 1
ATOM 601 N N . LEU A 1 80 ? -3.795 0.730 14.990 1.00 92.62 80 LEU A N 1
ATOM 602 C CA . LEU A 1 80 ? -3.923 1.027 13.565 1.00 92.62 80 LEU A CA 1
ATOM 603 C C . LEU A 1 80 ? -5.111 0.279 12.957 1.00 92.62 80 LEU A C 1
ATOM 605 O O . LEU A 1 80 ? -5.200 -0.948 13.001 1.00 92.62 80 LEU A O 1
ATOM 609 N N . LYS A 1 81 ? -6.004 1.021 12.299 1.00 93.62 81 LYS A N 1
ATOM 610 C CA . LYS A 1 81 ? -7.056 0.435 11.463 1.00 93.62 81 LYS A CA 1
ATOM 611 C C . LYS A 1 81 ? -6.469 0.124 10.094 1.00 93.62 81 LYS A C 1
ATOM 613 O O . LYS A 1 81 ? -6.063 1.042 9.387 1.00 93.62 81 LYS A O 1
ATOM 618 N N . ALA A 1 82 ? -6.431 -1.148 9.712 1.00 94.31 82 ALA A N 1
ATOM 619 C CA . ALA A 1 82 ? -5.909 -1.578 8.419 1.00 94.31 82 ALA A CA 1
ATOM 620 C C . ALA A 1 82 ? -6.997 -2.266 7.585 1.00 94.31 82 ALA A C 1
ATOM 622 O O . ALA A 1 82 ? -7.709 -3.143 8.070 1.00 94.31 82 ALA A O 1
ATOM 623 N N . GLU A 1 83 ? -7.115 -1.881 6.316 1.00 95.31 83 GLU A N 1
ATOM 624 C CA . GLU A 1 83 ? -7.933 -2.606 5.343 1.00 95.31 83 GLU A CA 1
ATOM 625 C C . GLU A 1 83 ? -7.218 -3.876 4.858 1.00 95.31 83 GLU A C 1
ATOM 627 O O . GLU A 1 83 ? -5.992 -4.013 4.933 1.00 95.31 83 GLU A O 1
ATOM 632 N N . ARG A 1 84 ? -7.997 -4.797 4.278 1.00 96.81 84 ARG A N 1
ATOM 633 C CA . ARG A 1 84 ? -7.466 -6.031 3.694 1.00 96.81 84 ARG A CA 1
ATOM 634 C C . ARG A 1 84 ? -6.407 -5.717 2.618 1.00 96.81 84 ARG A C 1
ATOM 636 O O . ARG A 1 84 ? -6.726 -5.014 1.655 1.00 96.81 84 ARG A O 1
ATOM 643 N N . PRO A 1 85 ? -5.199 -6.315 2.690 1.00 97.19 85 PRO A N 1
ATOM 644 C CA . PRO A 1 85 ? -4.161 -6.110 1.690 1.00 97.19 85 PRO A CA 1
ATOM 645 C C . PRO A 1 85 ? -4.619 -6.504 0.284 1.00 97.19 85 PRO A C 1
ATOM 647 O O . PRO A 1 85 ? -5.201 -7.576 0.078 1.00 97.19 85 PRO A O 1
ATOM 650 N N . THR A 1 86 ? -4.315 -5.651 -0.691 1.00 97.69 86 THR A N 1
ATOM 651 C CA . THR A 1 86 ? -4.724 -5.814 -2.089 1.00 97.69 86 THR A CA 1
ATOM 652 C C . THR A 1 86 ? -3.519 -6.140 -2.967 1.00 97.69 86 THR A C 1
ATOM 654 O O . THR A 1 86 ? -2.500 -5.454 -2.928 1.00 97.69 86 THR A O 1
ATOM 657 N N . LEU A 1 87 ? -3.632 -7.197 -3.772 1.00 97.00 87 LEU A N 1
ATOM 658 C CA . LEU A 1 87 ? -2.593 -7.582 -4.726 1.00 97.00 87 LEU A CA 1
ATOM 659 C C . LEU A 1 87 ? -2.531 -6.555 -5.867 1.00 97.00 87 LEU A C 1
ATOM 661 O O . LEU A 1 87 ? -3.538 -6.327 -6.540 1.00 97.00 87 LEU A O 1
ATOM 665 N N . ILE A 1 88 ? -1.356 -5.980 -6.116 1.00 95.81 88 ILE A N 1
ATOM 666 C CA . ILE A 1 88 ? -1.107 -5.098 -7.266 1.00 95.81 88 ILE A CA 1
ATOM 667 C C . ILE A 1 88 ? -0.417 -5.875 -8.397 1.00 95.81 88 ILE A C 1
ATOM 669 O O . ILE A 1 88 ? 0.182 -6.925 -8.171 1.00 95.81 88 ILE A O 1
ATOM 673 N N . ARG A 1 89 ? -0.526 -5.393 -9.642 1.00 93.81 89 ARG A N 1
ATOM 674 C CA . ARG A 1 89 ? -0.001 -6.106 -10.827 1.00 93.81 89 ARG A CA 1
ATOM 675 C C . ARG A 1 89 ? 1.460 -5.800 -11.160 1.00 93.81 89 ARG A C 1
ATOM 677 O O . ARG A 1 89 ? 2.083 -6.574 -11.878 1.00 93.81 89 ARG A O 1
ATOM 68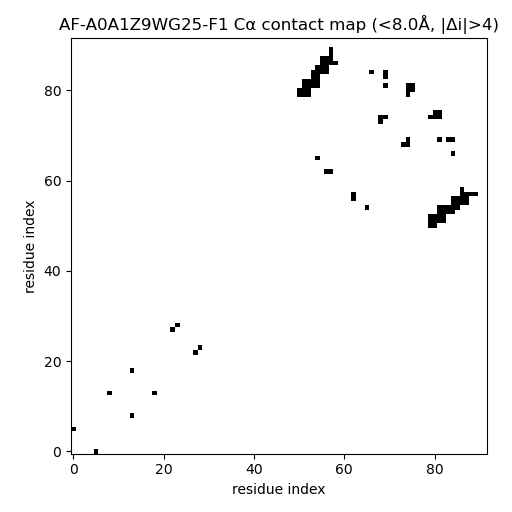4 N N . GLY A 1 90 ? 1.989 -4.687 -10.673 1.00 90.06 90 GLY A N 1
ATOM 685 C CA . GLY A 1 90 ? 3.319 -4.195 -11.004 1.00 90.06 90 GLY A CA 1
ATOM 686 C C . GLY A 1 90 ? 3.522 -2.791 -10.452 1.00 90.06 90 GLY A C 1
ATOM 687 O O . GLY A 1 90 ? 2.606 -2.213 -9.869 1.00 90.06 90 GLY A O 1
ATOM 688 N N . TRP A 1 91 ? 4.727 -2.263 -10.631 1.00 87.81 91 TRP A N 1
ATOM 689 C CA . TRP A 1 91 ? 5.126 -0.942 -10.133 1.00 87.81 91 TRP A CA 1
ATOM 690 C C . TRP A 1 91 ? 4.869 0.204 -11.126 1.00 87.81 91 TRP A C 1
ATOM 692 O O . TRP A 1 91 ? 5.182 1.348 -10.812 1.00 87.81 91 TRP A O 1
ATOM 702 N N . SER A 1 92 ? 4.359 -0.104 -12.321 1.00 74.75 92 SER A N 1
ATOM 703 C CA . SER A 1 92 ? 4.246 0.799 -13.475 1.00 74.75 92 SER A CA 1
ATOM 704 C C . SER A 1 92 ? 2.818 0.921 -13.973 1.00 74.75 92 SER A C 1
ATOM 706 O O . SER A 1 92 ? 2.198 -0.160 -14.130 1.00 74.75 92 SER A O 1
#

Mean predicted aligned error: 16.62 Å

Nearest PDB structures (foldseek):
  8wm7-assembly1_C  TM=4.451E-01  e=1.613E-01  Nostoc sp. PCC 7120 = FACHB-418
  8hdj-assembly3_F  TM=4.139E-01  e=8.810E-01  Acetivibrio thermocellus DSM 1313
  1kmn-assembly1_A  TM=3.128E-01  e=1.417E+00  Escherichia coli
  8f6b-assembly1_D  TM=3.284E-01  e=3.202E+00  Mus musculus
  8f6b-assembly1_F  TM=3.697E-01  e=4.814E+00  Mus musculus